Protein AF-A0A7V9C9B8-F1 (afdb_monomer)

Mean predicted aligned error: 13.94 Å

Nearest PDB structures (foldseek):
  5jp7-assembly1_A-2  TM=3.676E-01  e=2.896E+00  Achromobacter xylosoxidans
  5jsl-assembly1_A  TM=4.420E-01  e=5.287E+00  Achromobacter xylosoxidans
  2xle-assembly1_A  TM=3.494E-01  e=2.596E+00  Achromobacter xylosoxidans

Solvent-accessible surface area (backbone atoms only — not comparable to full-atom values): 9326 Å² total; per-residue (Å²): 130,84,76,74,68,48,43,49,40,56,54,40,54,50,52,53,49,55,39,70,77,38,77,85,61,49,72,68,56,51,42,55,50,52,38,64,71,49,61,90,55,65,70,46,61,84,93,49,64,67,45,68,84,63,65,80,50,70,90,57,99,62,69,60,56,16,52,55,34,27,54,50,12,54,76,70,70,33,58,68,39,26,42,49,10,44,51,47,40,47,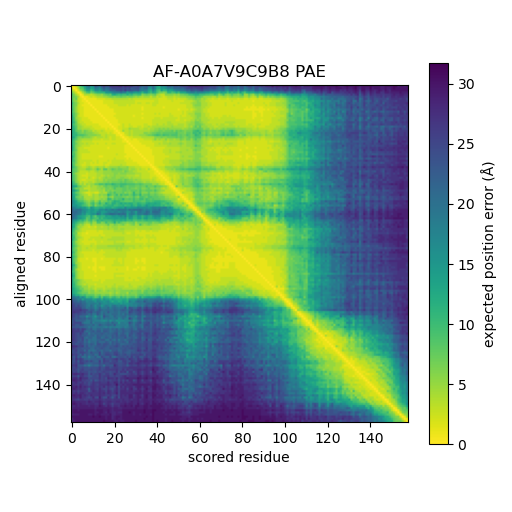50,53,52,56,49,48,43,70,77,50,44,61,95,67,69,71,53,74,87,60,23,79,58,59,78,45,52,67,53,48,52,50,48,47,66,74,68,52,55,68,71,58,52,55,51,51,52,55,49,53,52,53,54,53,51,54,54,54,63,72,67,59,76,89,75,80,93,126

Structure (mmCIF, N/CA/C/O backbone):
data_AF-A0A7V9C9B8-F1
#
_entry.id   AF-A0A7V9C9B8-F1
#
loop_
_atom_site.group_PDB
_atom_site.id
_atom_site.type_symbol
_atom_site.label_atom_id
_atom_site.label_alt_id
_atom_site.label_comp_id
_atom_site.label_asym_id
_atom_site.label_entity_id
_atom_site.label_seq_id
_atom_site.pdbx_PDB_ins_code
_atom_site.Cartn_x
_atom_site.Cartn_y
_atom_site.Cartn_z
_atom_site.occupancy
_atom_site.B_iso_or_equiv
_atom_site.auth_seq_id
_atom_site.auth_comp_id
_atom_site.auth_asym_id
_atom_site.auth_atom_id
_atom_site.pdbx_PDB_model_num
ATOM 1 N N . MET A 1 1 ? -24.609 -10.568 7.437 1.00 37.56 1 MET A N 1
ATOM 2 C CA . MET A 1 1 ? -23.702 -10.925 6.328 1.00 37.56 1 MET A CA 1
ATOM 3 C C . MET A 1 1 ? -22.298 -10.742 6.864 1.00 37.56 1 MET A C 1
ATOM 5 O O . MET A 1 1 ? -22.016 -9.649 7.338 1.00 37.56 1 MET A O 1
ATOM 9 N N . ALA A 1 2 ? -21.492 -11.800 6.954 1.00 43.75 2 ALA A N 1
ATOM 10 C CA . ALA A 1 2 ? -20.112 -11.658 7.410 1.00 43.75 2 ALA A CA 1
ATOM 11 C C . ALA A 1 2 ? -19.376 -10.821 6.357 1.00 43.75 2 ALA A C 1
ATOM 13 O O . ALA A 1 2 ? -19.307 -11.241 5.206 1.00 43.75 2 ALA A O 1
ATOM 14 N N . GLN A 1 3 ? -18.926 -9.615 6.712 1.00 56.91 3 GLN A N 1
ATOM 15 C CA . GLN A 1 3 ? -17.995 -8.879 5.862 1.00 56.91 3 GLN A CA 1
ATOM 16 C C . GLN A 1 3 ? -16.765 -9.765 5.704 1.00 56.91 3 GLN A C 1
ATOM 18 O O . GLN A 1 3 ? -16.118 -10.099 6.699 1.00 56.91 3 GLN A O 1
ATOM 23 N N . GLU A 1 4 ? -16.508 -10.211 4.477 1.00 71.88 4 GLU A N 1
ATOM 24 C CA . GLU A 1 4 ? -15.298 -10.954 4.155 1.00 71.88 4 GLU A CA 1
ATOM 25 C C . GLU A 1 4 ? -14.089 -10.147 4.632 1.00 71.88 4 GLU A C 1
ATOM 27 O O . GLU A 1 4 ? -14.031 -8.923 4.478 1.00 71.88 4 GLU A O 1
ATOM 32 N N . GLN A 1 5 ? -13.158 -10.833 5.289 1.00 80.81 5 GLN A N 1
ATOM 33 C CA . GLN A 1 5 ? -11.944 -10.222 5.804 1.00 80.81 5 GLN A CA 1
ATOM 34 C C . GLN A 1 5 ? -11.099 -9.762 4.616 1.00 80.81 5 GLN A C 1
ATOM 36 O O . GLN A 1 5 ? -10.497 -10.580 3.924 1.00 80.81 5 GLN A O 1
ATOM 41 N N . GLN A 1 6 ? -11.090 -8.456 4.363 1.00 87.62 6 GLN A N 1
ATOM 42 C CA . GLN A 1 6 ? -10.390 -7.904 3.213 1.00 87.62 6 GLN A CA 1
ATOM 43 C C . GLN A 1 6 ? -8.877 -7.954 3.404 1.00 87.62 6 GLN A C 1
ATOM 45 O O . GLN A 1 6 ? -8.367 -7.725 4.505 1.00 87.62 6 GLN A O 1
ATOM 50 N N . SER A 1 7 ? -8.151 -8.246 2.325 1.00 90.50 7 SER A N 1
ATOM 51 C CA . SER A 1 7 ? -6.693 -8.188 2.341 1.00 90.50 7 SER A CA 1
ATOM 52 C C . SER A 1 7 ? -6.190 -6.748 2.226 1.00 90.50 7 SER A C 1
ATOM 54 O O . SER A 1 7 ? -6.907 -5.839 1.807 1.00 90.50 7 SER A O 1
ATOM 56 N N . VAL A 1 8 ? -4.914 -6.544 2.557 1.00 90.12 8 VAL A N 1
ATOM 57 C CA . VAL A 1 8 ? -4.224 -5.258 2.367 1.00 90.12 8 VAL A CA 1
ATOM 58 C C . VAL A 1 8 ? -4.282 -4.817 0.899 1.00 90.12 8 VAL A C 1
ATOM 60 O O . VAL A 1 8 ? -4.560 -3.652 0.622 1.00 90.12 8 VAL A O 1
ATOM 63 N N . ALA A 1 9 ? -4.106 -5.754 -0.039 1.00 90.06 9 ALA A N 1
ATOM 64 C CA . ALA A 1 9 ? -4.204 -5.489 -1.472 1.00 90.06 9 ALA A CA 1
ATOM 65 C C . ALA A 1 9 ? -5.613 -5.042 -1.902 1.00 90.06 9 ALA A C 1
ATOM 67 O O . ALA A 1 9 ? -5.745 -4.140 -2.727 1.00 90.06 9 ALA A O 1
ATOM 68 N N . ASP A 1 10 ? -6.676 -5.616 -1.330 1.00 91.88 10 ASP A N 1
ATOM 69 C CA . ASP A 1 10 ? -8.051 -5.210 -1.661 1.00 91.88 10 ASP A CA 1
ATOM 70 C C . ASP A 1 10 ? -8.333 -3.775 -1.205 1.00 91.88 10 ASP A C 1
ATOM 72 O O . ASP A 1 10 ? -8.876 -2.967 -1.962 1.00 91.88 10 ASP A O 1
ATOM 76 N N . ILE A 1 11 ? -7.881 -3.429 0.003 1.00 92.25 11 ILE A N 1
ATOM 77 C CA . ILE A 1 11 ? -8.013 -2.076 0.556 1.00 92.25 11 ILE A CA 1
ATOM 78 C C . ILE A 1 11 ? -7.197 -1.080 -0.279 1.00 92.25 11 ILE A C 1
ATOM 80 O O . ILE A 1 11 ? -7.664 0.027 -0.551 1.00 92.25 11 ILE A O 1
ATOM 84 N N . PHE A 1 12 ? -6.009 -1.479 -0.739 1.00 92.44 12 PHE A N 1
ATOM 85 C CA . PHE A 1 12 ? -5.184 -0.673 -1.634 1.00 92.44 12 PHE A CA 1
ATOM 86 C C . PHE A 1 12 ? -5.875 -0.403 -2.977 1.00 92.44 12 PHE A C 1
ATOM 88 O O . PHE A 1 12 ? -5.986 0.750 -3.391 1.00 92.44 12 PHE A O 1
ATOM 95 N N . ARG A 1 13 ? -6.421 -1.434 -3.635 1.00 91.94 13 ARG A N 1
ATOM 96 C CA . ARG A 1 13 ? -7.183 -1.271 -4.888 1.00 91.94 13 ARG A CA 1
ATOM 97 C C . ARG A 1 13 ? -8.404 -0.384 -4.698 1.00 91.94 13 ARG A C 1
ATOM 99 O O . ARG A 1 13 ? -8.708 0.434 -5.564 1.00 91.94 13 ARG A O 1
ATOM 106 N N . ARG A 1 14 ? -9.087 -0.509 -3.557 1.00 93.44 14 ARG A N 1
ATOM 107 C CA . ARG A 1 14 ? -10.208 0.363 -3.202 1.00 93.44 14 ARG A CA 1
ATOM 108 C C . ARG A 1 14 ? -9.765 1.819 -3.056 1.00 93.44 14 ARG A C 1
ATOM 110 O O . ARG A 1 14 ? -10.449 2.700 -3.575 1.00 93.44 14 ARG A O 1
ATOM 117 N N . ALA A 1 15 ? -8.636 2.070 -2.395 1.00 92.38 15 ALA A N 1
ATOM 118 C CA . ALA A 1 15 ? -8.059 3.406 -2.263 1.00 92.38 15 ALA A CA 1
ATOM 119 C C . ALA A 1 15 ? -7.674 3.992 -3.632 1.00 92.38 15 ALA A C 1
ATOM 121 O O . ALA A 1 15 ? -8.043 5.125 -3.937 1.00 92.38 15 ALA A O 1
ATOM 122 N N . GLN A 1 16 ? -7.027 3.195 -4.488 1.00 91.50 16 GLN A N 1
ATOM 123 C CA . GLN A 1 16 ? -6.670 3.589 -5.851 1.00 91.50 16 GLN A CA 1
ATOM 124 C C . GLN A 1 16 ? -7.911 3.911 -6.697 1.00 91.50 16 GLN A C 1
ATOM 126 O O . GLN A 1 16 ? -7.936 4.916 -7.403 1.00 91.50 16 GLN A O 1
ATOM 131 N N . ALA A 1 17 ? -8.964 3.092 -6.617 1.00 92.19 17 ALA A N 1
ATOM 132 C CA . ALA A 1 17 ? -10.220 3.345 -7.320 1.00 92.19 17 ALA A CA 1
ATOM 133 C C . ALA A 1 17 ? -10.882 4.649 -6.849 1.00 92.19 17 ALA A C 1
ATOM 135 O O . ALA A 1 17 ? -11.246 5.480 -7.675 1.00 92.19 17 ALA A O 1
ATOM 136 N N . ALA A 1 18 ? -10.963 4.870 -5.533 1.00 91.50 18 ALA A N 1
ATOM 137 C CA . ALA A 1 18 ? -11.543 6.086 -4.964 1.00 91.50 18 ALA A CA 1
ATOM 138 C C . ALA A 1 18 ? -10.788 7.358 -5.391 1.00 91.50 18 ALA A C 1
ATOM 140 O O . ALA A 1 18 ? -11.409 8.385 -5.666 1.00 91.50 18 ALA A O 1
ATOM 141 N N . HIS A 1 19 ? -9.458 7.286 -5.480 1.00 91.44 19 HIS A N 1
ATOM 142 C CA . HIS A 1 19 ? -8.642 8.409 -5.931 1.00 91.44 19 HIS A CA 1
ATOM 143 C C . HIS A 1 19 ? -8.751 8.639 -7.447 1.00 91.44 19 HIS A C 1
ATOM 145 O O . HIS A 1 19 ? -8.849 9.777 -7.894 1.00 91.44 19 HIS A O 1
ATOM 151 N N . ARG A 1 20 ? -8.855 7.572 -8.253 1.00 87.75 20 ARG A N 1
ATOM 152 C CA . ARG A 1 20 ? -9.135 7.678 -9.698 1.00 87.75 20 ARG A CA 1
ATOM 153 C C . ARG A 1 20 ? -10.505 8.285 -9.997 1.00 87.75 20 ARG A C 1
ATOM 155 O O . ARG A 1 20 ? -10.633 9.040 -10.957 1.00 87.75 20 ARG A O 1
ATOM 162 N N . GLU A 1 21 ? -11.516 7.960 -9.195 1.00 90.62 21 GLU A N 1
ATOM 163 C CA . GLU A 1 21 ? -12.859 8.543 -9.301 1.00 90.62 21 GLU A CA 1
ATOM 164 C C . GLU A 1 21 ? -12.854 10.042 -8.977 1.00 90.62 21 GLU A C 1
ATOM 166 O O . GLU A 1 21 ? -13.590 10.805 -9.600 1.00 90.62 21 GLU A O 1
ATOM 171 N N . ASN A 1 22 ? -12.003 10.476 -8.039 1.00 90.75 22 ASN A N 1
ATOM 172 C CA . ASN A 1 22 ? -11.886 11.873 -7.623 1.00 90.75 22 ASN A CA 1
ATOM 173 C C . ASN A 1 22 ? -10.415 12.328 -7.530 1.00 90.75 22 ASN A C 1
ATOM 175 O O . ASN A 1 22 ? -9.912 12.515 -6.421 1.00 90.75 22 ASN A O 1
ATOM 179 N N . PRO A 1 23 ? -9.735 12.609 -8.658 1.00 86.44 23 PRO A N 1
ATOM 180 C CA . PRO A 1 23 ? -8.297 12.924 -8.659 1.00 86.44 23 PRO A CA 1
ATOM 181 C C . PRO A 1 23 ? -7.908 14.230 -7.947 1.00 86.44 23 PRO A C 1
ATOM 183 O O . PRO A 1 23 ? -6.732 14.500 -7.742 1.00 86.44 23 PRO A O 1
ATOM 186 N N . GLN A 1 24 ? -8.886 15.082 -7.623 1.00 87.69 24 GLN A N 1
ATOM 187 C CA . GLN A 1 24 ? -8.687 16.333 -6.876 1.00 87.69 24 GLN A CA 1
ATOM 188 C C . GLN A 1 24 ? -8.830 16.141 -5.356 1.00 87.69 24 GLN A C 1
ATOM 190 O O . GLN A 1 24 ? -8.653 17.089 -4.591 1.00 87.69 24 GLN A O 1
ATOM 195 N N . MET A 1 25 ? -9.210 14.941 -4.906 1.00 90.88 25 MET A N 1
ATOM 196 C CA . MET A 1 25 ? -9.365 14.629 -3.490 1.00 90.88 25 MET A CA 1
ATOM 197 C C . MET A 1 25 ? -7.996 14.608 -2.812 1.00 90.88 25 MET A C 1
ATOM 199 O O . MET A 1 25 ? -7.069 13.962 -3.287 1.00 90.88 25 MET A O 1
ATOM 203 N N . SER A 1 26 ? -7.864 15.278 -1.667 1.00 92.75 26 SER A N 1
ATOM 204 C CA . SER A 1 26 ? -6.619 15.200 -0.906 1.00 92.75 26 SER A CA 1
ATOM 205 C C . SER A 1 26 ? -6.454 13.813 -0.271 1.00 92.75 26 SER A C 1
ATOM 207 O O . SER A 1 26 ? -7.427 13.208 0.186 1.00 92.75 26 SER A O 1
ATOM 209 N N . TYR A 1 27 ? -5.216 13.331 -0.130 1.00 91.31 27 TYR A N 1
ATOM 210 C CA . TYR A 1 27 ? -4.929 12.078 0.585 1.00 91.31 27 TYR A CA 1
ATOM 211 C C . TYR A 1 27 ? -5.458 12.070 2.028 1.00 91.31 27 TYR A C 1
ATOM 213 O O . TYR A 1 27 ? -5.830 11.026 2.566 1.00 91.31 27 TYR A O 1
ATOM 221 N N . LYS A 1 28 ? -5.547 13.247 2.660 1.00 92.38 28 LYS A N 1
ATOM 222 C CA . LYS A 1 28 ? -6.134 13.409 3.994 1.00 92.38 28 LYS A CA 1
ATOM 223 C C . LYS A 1 28 ? -7.637 13.110 3.993 1.00 92.38 28 LYS A C 1
ATOM 225 O O . LYS A 1 28 ? -8.121 12.446 4.912 1.00 92.38 28 LYS A O 1
ATOM 230 N N . ASP A 1 29 ? -8.356 13.576 2.977 1.00 93.25 29 ASP A N 1
ATOM 231 C CA . ASP A 1 29 ? -9.794 13.333 2.833 1.00 93.25 29 ASP A CA 1
ATOM 232 C C . ASP A 1 29 ? -10.068 11.881 2.428 1.00 93.25 29 ASP A C 1
ATOM 234 O O . ASP A 1 29 ? -10.946 11.240 3.010 1.00 93.25 29 ASP A O 1
ATOM 238 N N . LEU A 1 30 ? -9.238 11.325 1.537 1.00 93.56 30 LEU A N 1
ATOM 239 C CA . LEU A 1 30 ? -9.265 9.909 1.170 1.00 93.56 30 LEU A CA 1
ATOM 240 C C . LEU A 1 30 ? -9.077 9.012 2.402 1.00 93.56 30 LEU A C 1
ATOM 242 O O . LEU A 1 30 ? -9.859 8.089 2.634 1.00 93.56 30 LEU A O 1
ATOM 246 N N . LYS A 1 31 ? -8.094 9.326 3.255 1.00 94.12 31 LYS A N 1
ATOM 247 C CA . LYS A 1 31 ? -7.887 8.634 4.534 1.00 94.12 31 LYS A CA 1
ATOM 248 C C . LYS A 1 31 ? -9.137 8.700 5.410 1.00 94.12 31 LYS A C 1
ATOM 250 O O . LYS A 1 31 ? -9.560 7.681 5.951 1.00 94.12 31 LYS A O 1
ATOM 255 N N . ALA A 1 32 ? -9.734 9.882 5.567 1.00 94.31 32 ALA A N 1
ATOM 256 C CA . ALA A 1 32 ? -10.924 10.054 6.398 1.00 94.31 32 ALA A CA 1
ATOM 257 C C . ALA A 1 32 ? -12.123 9.245 5.873 1.00 94.31 32 ALA A C 1
ATOM 259 O O . ALA A 1 32 ? -12.870 8.673 6.672 1.00 94.31 32 ALA A O 1
ATOM 260 N N . GLN A 1 33 ? -12.290 9.168 4.552 1.00 94.19 33 GLN A N 1
ATOM 261 C CA . GLN A 1 33 ? -13.305 8.340 3.906 1.00 94.19 33 GLN A CA 1
ATOM 262 C C . GLN A 1 33 ? -13.066 6.849 4.171 1.00 94.19 33 GLN A C 1
ATOM 264 O O . GLN A 1 33 ? -13.960 6.172 4.679 1.00 94.19 33 GLN A O 1
ATOM 269 N N . LEU A 1 34 ? -11.858 6.350 3.899 1.00 93.00 34 LEU A N 1
ATOM 270 C CA . LEU A 1 34 ? -11.514 4.936 4.070 1.00 93.00 34 LEU A CA 1
ATOM 271 C C . LEU A 1 34 ? -11.616 4.492 5.534 1.00 93.00 34 LEU A C 1
ATOM 273 O O . LEU A 1 34 ? -12.159 3.429 5.820 1.00 93.00 34 LEU A O 1
ATOM 277 N N . VAL A 1 35 ? -11.180 5.321 6.490 1.00 93.94 35 VAL A N 1
ATOM 278 C CA . VAL A 1 35 ? -11.349 5.012 7.919 1.00 93.94 35 VAL A CA 1
ATOM 279 C C . VAL A 1 35 ? -12.825 4.836 8.266 1.00 93.94 35 VAL A C 1
ATOM 281 O O . VAL A 1 35 ? -13.154 3.928 9.018 1.00 93.94 35 VAL A O 1
ATOM 284 N N . ARG A 1 36 ? -13.730 5.663 7.727 1.00 93.69 36 ARG A N 1
ATOM 285 C CA . ARG A 1 36 ? -15.177 5.511 7.966 1.00 93.69 36 ARG A CA 1
ATOM 286 C C . ARG A 1 36 ? -15.740 4.244 7.323 1.00 93.69 36 ARG A C 1
ATOM 288 O O . ARG A 1 36 ? -16.596 3.617 7.933 1.00 93.69 36 ARG A O 1
ATOM 295 N N . GLU A 1 37 ? -15.257 3.885 6.136 1.00 92.19 37 GLU A N 1
ATOM 296 C CA . GLU A 1 37 ? -15.684 2.702 5.377 1.00 92.19 37 GLU A CA 1
ATOM 297 C C . GLU A 1 37 ? -15.311 1.392 6.090 1.00 92.19 37 GLU A C 1
ATOM 299 O O . GLU A 1 37 ? -16.140 0.493 6.210 1.00 92.19 37 GLU A O 1
ATOM 304 N N . TYR A 1 38 ? -14.091 1.313 6.629 1.00 90.88 38 TYR A N 1
ATOM 305 C CA . TYR A 1 38 ? -13.563 0.100 7.266 1.00 90.88 38 TYR A CA 1
ATOM 306 C C . TYR A 1 38 ? -13.754 0.041 8.781 1.00 90.88 38 TYR A C 1
ATOM 308 O O . TYR A 1 38 ? -13.507 -0.994 9.405 1.00 90.88 38 TYR A O 1
ATOM 316 N N . LYS A 1 39 ? -14.219 1.123 9.413 1.00 87.25 39 LYS A N 1
ATOM 317 C CA . LYS A 1 39 ? -14.456 1.139 10.858 1.00 87.25 39 LYS A CA 1
ATOM 318 C C . LYS A 1 39 ? -15.487 0.077 11.245 1.00 87.25 39 LYS A C 1
ATOM 320 O O . LYS A 1 39 ? -16.651 0.156 10.872 1.00 87.25 39 LYS A O 1
ATOM 325 N N . GLY A 1 40 ? -15.059 -0.878 12.067 1.00 83.69 40 GLY A N 1
ATOM 326 C CA . GLY A 1 40 ? -15.898 -1.985 12.535 1.00 83.69 40 GLY A CA 1
ATOM 327 C C . GLY A 1 40 ? -15.827 -3.242 11.665 1.00 83.69 40 GLY A C 1
ATOM 328 O O . GLY A 1 40 ? -16.372 -4.267 12.067 1.00 83.69 40 GLY A O 1
ATOM 329 N N . ALA A 1 41 ? -15.118 -3.197 10.533 1.00 88.12 41 ALA A N 1
ATOM 330 C CA . ALA A 1 41 ? -14.791 -4.380 9.749 1.00 88.12 41 ALA A CA 1
ATOM 33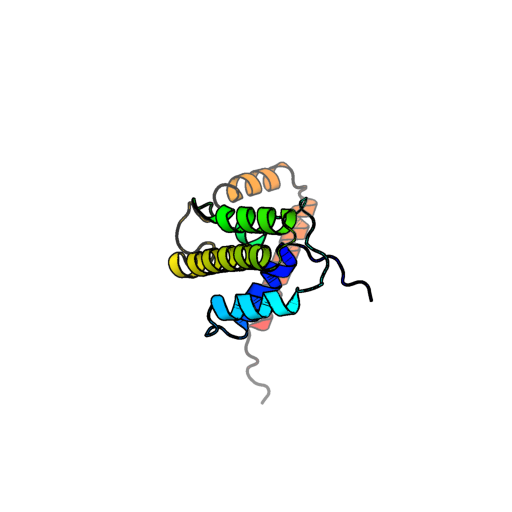1 C C . ALA A 1 41 ? -13.668 -5.197 10.425 1.00 88.12 41 ALA A C 1
ATOM 333 O O . ALA A 1 41 ? -12.840 -4.630 11.158 1.00 88.12 41 ALA A O 1
ATOM 334 N N . PRO A 1 42 ? -13.610 -6.522 10.188 1.00 89.88 42 PRO A N 1
ATOM 335 C CA . PRO A 1 42 ? -12.482 -7.341 10.617 1.00 89.88 42 PRO A CA 1
ATOM 336 C C . PRO A 1 42 ? -11.182 -6.859 9.958 1.00 89.88 42 PRO A C 1
ATOM 338 O O . PRO A 1 42 ? -11.148 -6.598 8.758 1.00 89.88 42 PRO A O 1
ATOM 341 N N . LEU A 1 43 ? -10.115 -6.744 10.753 1.00 89.31 43 LEU A N 1
ATOM 342 C CA . LEU A 1 43 ? -8.798 -6.315 10.273 1.00 89.31 43 LEU A CA 1
ATOM 343 C C . LEU A 1 43 ? -8.202 -7.319 9.280 1.00 89.31 43 LEU A C 1
ATOM 345 O O . LEU A 1 43 ? -8.468 -8.515 9.414 1.00 89.31 43 LEU A O 1
ATOM 349 N N . PRO A 1 44 ? -7.342 -6.870 8.351 1.00 88.69 44 PRO A N 1
ATOM 350 C CA . PRO A 1 44 ? -6.642 -7.761 7.439 1.00 88.69 44 PRO A CA 1
ATOM 351 C C . PRO A 1 44 ? -5.758 -8.768 8.189 1.00 88.69 44 PRO A C 1
ATOM 353 O O . PRO A 1 44 ? -5.234 -8.462 9.266 1.00 88.69 44 PRO A O 1
ATOM 356 N N . PRO A 1 45 ? -5.541 -9.966 7.626 1.00 87.12 45 PRO A N 1
ATOM 357 C CA . PRO A 1 45 ? -4.605 -10.924 8.189 1.00 87.12 45 PRO A CA 1
ATOM 358 C C . PRO A 1 45 ? -3.147 -10.476 8.000 1.00 87.12 45 PRO A C 1
ATOM 360 O O . PRO A 1 45 ? -2.756 -9.999 6.939 1.00 87.12 45 PRO A O 1
ATOM 363 N N . VAL A 1 46 ? -2.303 -10.724 9.007 1.00 87.00 46 VAL A N 1
ATOM 364 C CA . VAL A 1 46 ? -0.870 -10.362 8.974 1.00 87.00 46 VAL A CA 1
ATOM 365 C C . VAL A 1 46 ? -0.024 -11.207 8.015 1.00 87.00 46 VAL A C 1
ATOM 367 O O . VAL A 1 46 ? 1.077 -10.802 7.666 1.00 87.00 46 VAL A O 1
ATOM 370 N N . TYR A 1 47 ? -0.504 -12.381 7.590 1.00 80.88 47 TYR A N 1
ATOM 371 C CA . TYR A 1 47 ? 0.263 -13.284 6.723 1.00 80.88 47 TYR A CA 1
ATOM 372 C C . TYR A 1 47 ? 0.294 -12.842 5.251 1.00 80.88 47 TYR A C 1
ATOM 374 O O . TYR A 1 47 ? 1.011 -13.450 4.460 1.00 80.88 47 TYR A O 1
ATOM 382 N N . ASN A 1 48 ? -0.479 -11.818 4.866 1.00 81.12 48 ASN A N 1
ATOM 383 C 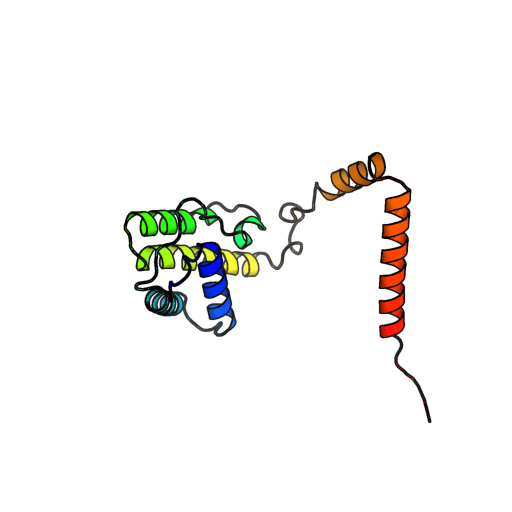CA . ASN A 1 48 ? -0.526 -11.318 3.494 1.00 81.12 48 ASN A CA 1
ATOM 384 C C . ASN A 1 48 ? -0.630 -9.785 3.453 1.00 81.12 48 ASN A C 1
ATOM 386 O O . ASN A 1 48 ? -1.712 -9.222 3.276 1.00 81.12 48 ASN A O 1
ATOM 390 N N . LEU A 1 49 ? 0.513 -9.122 3.643 1.00 84.19 49 LEU A N 1
ATOM 391 C CA . LEU A 1 49 ? 0.639 -7.661 3.566 1.00 84.19 49 LEU A CA 1
ATOM 392 C C . LEU A 1 49 ? 1.082 -7.165 2.186 1.00 84.19 49 LEU A C 1
ATOM 394 O O . LEU A 1 49 ? 1.121 -5.961 1.965 1.00 84.19 49 LEU A O 1
ATOM 398 N N . ALA A 1 50 ? 1.460 -8.071 1.283 1.00 79.06 50 ALA A N 1
ATOM 399 C CA . ALA A 1 50 ? 2.006 -7.696 -0.010 1.00 79.06 50 ALA A CA 1
ATOM 400 C C . ALA A 1 50 ? 0.971 -6.924 -0.841 1.00 79.06 50 ALA A C 1
ATOM 402 O O . ALA A 1 50 ? -0.199 -7.307 -0.908 1.00 79.06 50 ALA A O 1
ATOM 403 N N . ILE A 1 51 ? 1.430 -5.859 -1.497 1.00 82.06 51 ILE A N 1
ATOM 404 C CA . ILE A 1 51 ? 0.668 -5.096 -2.484 1.00 82.06 51 ILE A CA 1
ATOM 405 C C . ILE A 1 51 ? 1.305 -5.409 -3.844 1.00 82.06 51 ILE A C 1
ATOM 407 O O . ILE A 1 51 ? 2.361 -4.853 -4.154 1.00 82.06 51 ILE A O 1
ATOM 411 N N . PRO A 1 52 ? 0.727 -6.331 -4.642 1.00 76.31 52 PRO A N 1
ATOM 412 C CA . PRO A 1 52 ? 1.298 -6.736 -5.930 1.00 76.31 52 PRO A CA 1
ATOM 413 C C . PRO A 1 52 ? 1.585 -5.560 -6.870 1.00 76.31 52 PRO A C 1
ATOM 415 O O . PRO A 1 52 ? 2.542 -5.583 -7.636 1.00 76.31 52 PRO A O 1
ATOM 418 N N . GLU A 1 53 ? 0.774 -4.509 -6.782 1.00 75.69 53 GLU A N 1
ATOM 419 C CA . GLU A 1 53 ? 0.894 -3.289 -7.573 1.00 75.69 53 GLU A CA 1
ATOM 420 C C . GLU A 1 53 ? 2.176 -2.494 -7.256 1.00 75.69 53 GLU A C 1
ATOM 422 O O . GLU A 1 53 ? 2.685 -1.789 -8.127 1.00 75.69 53 GLU A O 1
ATOM 427 N N . GLN A 1 54 ? 2.724 -2.632 -6.043 1.00 72.56 54 GLN A N 1
ATOM 428 C CA . GLN A 1 54 ? 4.037 -2.088 -5.681 1.00 72.56 54 GLN A CA 1
ATOM 429 C C . GLN A 1 54 ? 5.173 -3.028 -6.101 1.00 72.56 54 GLN A C 1
ATOM 431 O O . GLN A 1 54 ? 6.243 -2.562 -6.480 1.00 72.56 54 GLN A O 1
ATOM 436 N N . ASP A 1 55 ? 4.946 -4.345 -6.080 1.00 68.25 55 ASP A N 1
ATOM 437 C CA . ASP A 1 55 ? 5.968 -5.322 -6.471 1.00 68.25 55 ASP A CA 1
ATOM 438 C C . ASP A 1 55 ? 6.310 -5.237 -7.963 1.00 68.25 55 ASP A C 1
ATOM 440 O O . ASP A 1 55 ? 7.441 -5.501 -8.334 1.00 68.25 55 ASP A O 1
ATOM 444 N N . ALA A 1 56 ? 5.399 -4.800 -8.837 1.00 63.91 56 ALA A N 1
ATOM 445 C CA . ALA A 1 56 ? 5.678 -4.657 -10.273 1.00 63.91 56 ALA A CA 1
ATOM 446 C C . ALA A 1 56 ? 6.781 -3.633 -10.614 1.00 63.91 56 ALA A C 1
ATOM 448 O O . ALA A 1 56 ? 7.239 -3.573 -11.749 1.00 63.91 56 ALA A O 1
ATOM 449 N N . ARG A 1 57 ? 7.227 -2.824 -9.655 1.00 67.12 57 ARG A N 1
ATOM 450 C CA . ARG A 1 57 ? 8.038 -1.641 -9.931 1.00 67.12 57 ARG A CA 1
ATOM 451 C C . ARG A 1 57 ? 9.411 -1.737 -9.243 1.00 67.12 57 ARG A C 1
ATOM 453 O O . ARG A 1 57 ? 9.667 -2.652 -8.452 1.00 67.12 57 ARG A O 1
ATOM 460 N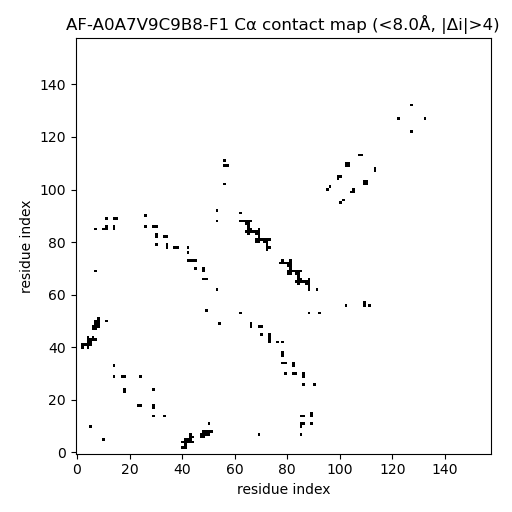 N . ALA A 1 58 ? 10.351 -0.864 -9.607 1.00 63.22 58 ALA A N 1
ATOM 461 C CA . ALA A 1 58 ? 11.718 -0.966 -9.092 1.00 63.22 58 ALA A CA 1
ATOM 462 C C . ALA A 1 58 ? 11.806 -0.531 -7.619 1.00 63.22 58 ALA A C 1
ATOM 464 O O . ALA A 1 58 ? 11.240 0.497 -7.267 1.00 63.22 58 ALA A O 1
ATOM 465 N N . PRO A 1 59 ? 12.533 -1.265 -6.763 1.00 58.28 59 PRO A N 1
ATOM 466 C CA . PRO A 1 59 ? 12.630 -0.926 -5.350 1.00 58.28 59 PRO A CA 1
ATOM 467 C C . PRO A 1 59 ? 13.344 0.421 -5.144 1.00 58.28 59 PRO A C 1
ATOM 469 O O . PRO A 1 59 ? 14.539 0.538 -5.409 1.00 58.28 59 PRO A O 1
ATOM 472 N N . GLU A 1 60 ? 12.617 1.412 -4.629 1.00 61.94 60 GLU A N 1
ATOM 473 C CA . GLU A 1 60 ? 13.175 2.629 -4.022 1.00 61.94 60 GLU A CA 1
ATOM 474 C C . GLU A 1 60 ? 13.154 2.497 -2.484 1.00 61.94 60 GLU A C 1
ATOM 476 O O . GLU A 1 60 ? 12.355 1.729 -1.937 1.00 61.94 60 GLU A O 1
ATOM 481 N N . GLU A 1 61 ? 14.040 3.216 -1.777 1.00 55.44 61 GLU A N 1
ATOM 482 C CA . GLU A 1 61 ? 14.300 3.040 -0.329 1.00 55.44 61 GLU A CA 1
ATOM 483 C C . GLU A 1 61 ? 13.039 3.114 0.560 1.00 55.44 61 GLU A C 1
ATOM 485 O O . GLU A 1 61 ? 12.991 2.461 1.603 1.00 55.44 61 GLU A O 1
ATOM 490 N N . ASP A 1 62 ? 11.980 3.807 0.128 1.00 67.19 62 ASP A N 1
ATOM 491 C CA . ASP A 1 62 ? 10.830 4.120 0.984 1.00 67.19 62 ASP A CA 1
ATOM 492 C C . ASP A 1 62 ? 9.577 3.253 0.778 1.00 67.19 62 ASP A C 1
ATOM 494 O O . ASP A 1 62 ? 8.610 3.378 1.534 1.00 67.19 62 ASP A O 1
ATOM 498 N N . TRP A 1 63 ? 9.544 2.331 -0.185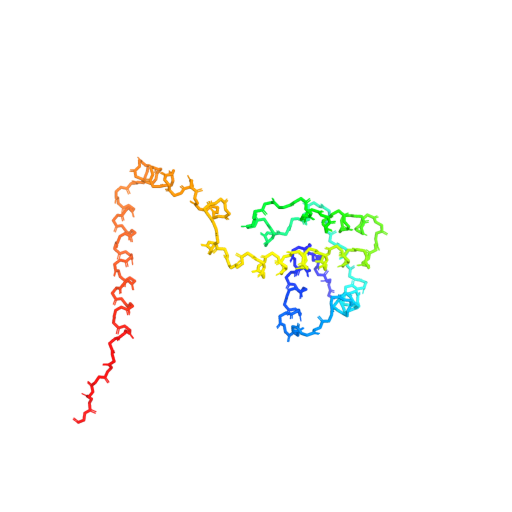 1.00 68.88 63 TRP A N 1
ATOM 499 C CA . TRP A 1 63 ? 8.284 1.660 -0.562 1.00 68.88 63 TRP A CA 1
ATOM 500 C C . TRP A 1 63 ? 7.711 0.698 0.482 1.00 68.88 63 TRP A C 1
ATOM 502 O O . TRP A 1 63 ? 6.518 0.392 0.481 1.00 68.88 63 TRP A O 1
ATOM 512 N N . SER A 1 64 ? 8.547 0.239 1.414 1.00 69.06 64 SER A N 1
ATOM 513 C CA . SER A 1 64 ? 8.124 -0.610 2.535 1.00 69.06 64 SER A CA 1
ATOM 514 C C . SER A 1 64 ? 7.604 0.183 3.744 1.00 69.06 64 SER A C 1
ATOM 516 O O . SER A 1 64 ? 7.065 -0.408 4.691 1.00 69.06 64 SER A O 1
ATOM 518 N N . ALA A 1 65 ? 7.716 1.519 3.725 1.00 78.56 65 ALA A N 1
ATOM 519 C CA . ALA A 1 65 ? 7.299 2.373 4.835 1.00 78.56 65 ALA A CA 1
ATOM 520 C C . ALA A 1 65 ? 5.792 2.245 5.112 1.00 78.56 65 ALA A C 1
ATOM 522 O O . ALA A 1 65 ? 5.383 2.111 6.269 1.00 78.56 65 ALA A O 1
ATOM 523 N N . GLY A 1 66 ? 4.968 2.186 4.057 1.00 84.25 66 GLY A N 1
ATOM 524 C CA . GLY A 1 66 ? 3.525 1.961 4.172 1.00 84.25 66 GLY A CA 1
ATOM 525 C C . GLY A 1 66 ? 3.184 0.615 4.818 1.00 84.25 66 GLY A C 1
ATOM 526 O O . GLY A 1 66 ? 2.375 0.559 5.745 1.00 84.25 66 GLY A O 1
ATOM 527 N N . LEU A 1 67 ? 3.869 -0.462 4.420 1.00 86.31 67 LEU A N 1
ATOM 528 C CA . LEU A 1 67 ? 3.638 -1.817 4.943 1.00 86.31 67 LEU A CA 1
ATOM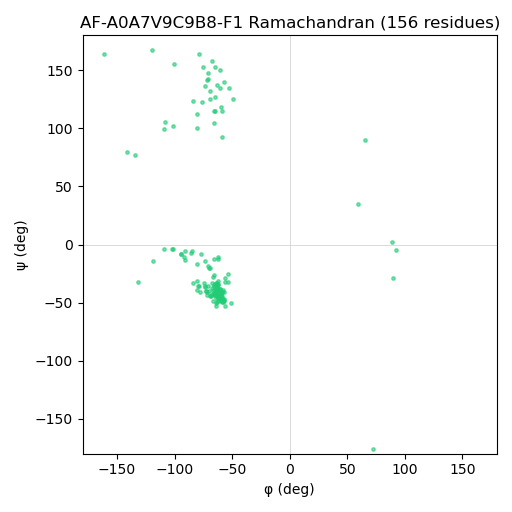 529 C C . LEU A 1 67 ? 3.944 -1.936 6.439 1.00 86.31 67 LEU A C 1
ATOM 531 O O . LEU A 1 67 ? 3.223 -2.612 7.174 1.00 86.31 67 LEU A O 1
ATOM 535 N N . SER A 1 68 ? 4.980 -1.239 6.902 1.00 87.94 68 SER A N 1
ATOM 536 C CA . SER A 1 68 ? 5.351 -1.199 8.320 1.00 87.94 68 SER A CA 1
ATOM 537 C C . SER A 1 68 ? 4.250 -0.561 9.174 1.00 87.94 68 SER A C 1
ATOM 539 O O . SER A 1 68 ? 3.944 -1.043 10.267 1.00 87.94 68 SER A O 1
ATOM 541 N N . LEU A 1 69 ? 3.605 0.491 8.657 1.00 91.12 69 LEU A N 1
ATOM 542 C CA . LEU A 1 69 ? 2.458 1.132 9.304 1.00 91.12 69 LEU A CA 1
ATOM 543 C C . LEU A 1 69 ? 1.219 0.234 9.275 1.00 91.12 69 LEU A C 1
ATOM 545 O O . LEU A 1 69 ? 0.533 0.123 10.287 1.00 91.12 69 LEU A O 1
ATOM 549 N N . VAL A 1 70 ? 0.968 -0.463 8.162 1.00 91.75 70 VAL A N 1
ATOM 550 C CA . VAL A 1 70 ? -0.127 -1.441 8.070 1.00 91.75 70 VAL A CA 1
ATOM 551 C C . VAL A 1 70 ? 0.037 -2.543 9.117 1.00 91.75 70 VAL A C 1
ATOM 553 O O . VAL A 1 70 ? -0.901 -2.820 9.864 1.00 91.75 70 VAL A O 1
ATOM 556 N N . LEU A 1 71 ? 1.227 -3.143 9.221 1.00 92.44 71 LEU A N 1
ATOM 557 C CA . LEU A 1 71 ? 1.505 -4.184 10.212 1.00 92.44 71 LEU A CA 1
ATOM 558 C C . LEU A 1 71 ? 1.283 -3.672 11.640 1.00 92.44 71 LEU A C 1
ATOM 560 O O . LEU A 1 71 ? 0.611 -4.339 12.431 1.00 92.44 71 LEU A O 1
ATOM 564 N N . ARG A 1 72 ? 1.813 -2.483 11.957 1.00 92.62 72 ARG A N 1
ATOM 565 C CA . ARG A 1 72 ? 1.651 -1.850 13.272 1.00 92.62 72 ARG A CA 1
ATOM 566 C C . ARG A 1 72 ? 0.173 -1.626 13.602 1.00 92.62 72 ARG A C 1
ATOM 568 O O . ARG A 1 72 ? -0.276 -2.041 14.669 1.00 92.62 72 ARG A O 1
ATOM 575 N N . GLY A 1 73 ? -0.595 -1.099 12.650 1.00 92.12 73 GLY A N 1
ATOM 576 C CA . GLY A 1 73 ? -2.028 -0.863 12.810 1.00 92.12 73 GLY A CA 1
ATOM 577 C C . GLY A 1 73 ? -2.820 -2.153 13.024 1.00 92.12 73 GLY A C 1
ATOM 578 O O . GLY A 1 73 ? -3.679 -2.206 13.904 1.00 92.12 73 GLY A O 1
ATOM 579 N N . ILE A 1 74 ? -2.499 -3.233 12.302 1.00 92.50 74 ILE A N 1
ATOM 580 C CA . ILE A 1 74 ? -3.139 -4.542 12.515 1.00 92.50 74 ILE A CA 1
ATOM 581 C C . ILE A 1 74 ? -2.839 -5.065 13.927 1.00 92.50 74 ILE A C 1
ATOM 583 O O . ILE A 1 74 ? -3.752 -5.508 14.627 1.00 92.50 74 ILE A O 1
ATOM 587 N N . GLN A 1 75 ? -1.582 -4.982 14.373 1.00 92.38 75 GLN A N 1
ATOM 588 C CA . GLN A 1 75 ? -1.167 -5.429 15.708 1.00 92.38 75 GLN A CA 1
ATOM 589 C C . GLN A 1 75 ? -1.840 -4.626 16.832 1.00 92.38 75 GLN A C 1
ATOM 591 O O . GLN A 1 75 ? -2.241 -5.202 17.845 1.00 92.38 75 GLN A O 1
ATOM 596 N N . GLN A 1 76 ? -2.003 -3.315 16.644 1.00 94.44 76 GLN A N 1
ATOM 597 C CA . GLN A 1 76 ? -2.641 -2.411 17.609 1.00 94.44 76 GLN A CA 1
ATOM 598 C C . GLN A 1 76 ? -4.169 -2.367 17.498 1.00 94.44 76 GLN A C 1
ATOM 600 O O . GLN A 1 76 ? -4.838 -1.765 18.335 1.00 94.44 76 GLN A O 1
ATOM 605 N N . LYS A 1 77 ? -4.730 -3.040 16.491 1.00 92.12 77 LYS A N 1
ATOM 606 C CA . LYS A 1 77 ? -6.148 -2.994 16.131 1.00 92.12 77 LYS A CA 1
ATOM 607 C C . LYS A 1 77 ? -6.650 -1.588 15.785 1.00 92.12 77 LYS A C 1
ATOM 609 O O . LYS A 1 77 ? -7.804 -1.255 16.059 1.00 92.12 77 LYS A O 1
ATOM 614 N N . ASP A 1 78 ? -5.794 -0.785 15.161 1.00 93.69 78 ASP A N 1
ATOM 615 C CA . ASP A 1 78 ? -6.092 0.584 14.757 1.00 93.69 78 ASP A CA 1
ATOM 616 C C . ASP A 1 78 ? -6.242 0.713 13.235 1.00 93.69 78 ASP A C 1
ATOM 618 O O . ASP A 1 78 ? -5.273 0.744 12.473 1.00 93.69 78 ASP A O 1
ATOM 622 N N . TRP A 1 79 ? -7.491 0.859 12.791 1.00 93.69 79 TRP A N 1
ATOM 623 C CA . TRP A 1 79 ? -7.816 1.137 11.394 1.00 93.69 79 TRP A CA 1
ATOM 624 C C . TRP A 1 79 ? -7.249 2.471 10.900 1.00 93.69 79 TRP A C 1
ATOM 626 O O . TRP A 1 79 ? -6.909 2.576 9.724 1.00 93.69 79 TRP A O 1
ATOM 636 N N . ALA A 1 80 ? -7.122 3.491 11.753 1.00 94.31 80 ALA A N 1
ATOM 637 C CA . ALA A 1 80 ? -6.570 4.777 11.333 1.00 94.31 80 ALA A CA 1
ATOM 638 C C . ALA A 1 80 ? -5.111 4.643 10.889 1.00 94.31 80 ALA A C 1
ATOM 640 O O . ALA A 1 80 ? -4.689 5.312 9.943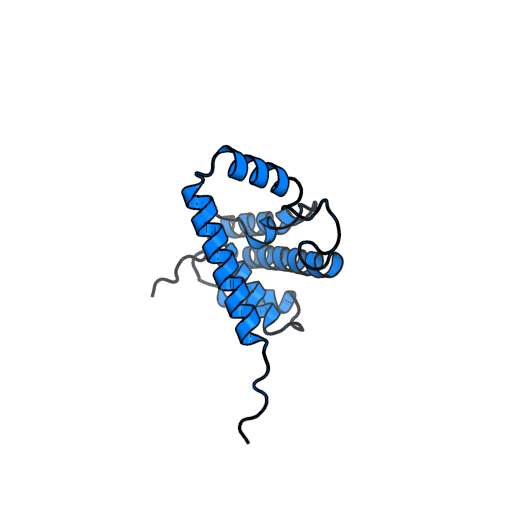 1.00 94.31 80 ALA A O 1
ATOM 641 N N . GLU A 1 81 ? -4.369 3.757 11.545 1.00 94.12 81 GLU A N 1
ATOM 642 C CA . GLU A 1 81 ? -2.984 3.440 11.240 1.00 94.12 81 GLU A CA 1
ATOM 643 C C . GLU A 1 81 ? -2.842 2.508 10.033 1.00 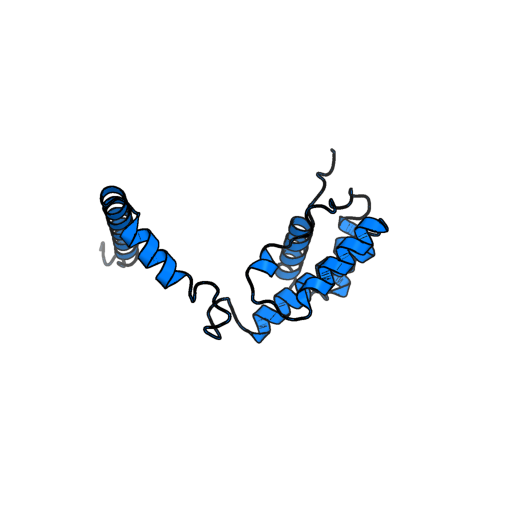94.12 81 GLU A C 1
ATOM 645 O O . GLU A 1 81 ? -2.021 2.781 9.155 1.00 94.12 81 GLU A O 1
ATOM 650 N N . VAL A 1 82 ? -3.707 1.492 9.917 1.00 93.56 82 VAL A N 1
ATOM 651 C CA . VAL A 1 82 ? -3.778 0.639 8.717 1.00 93.56 82 VAL A CA 1
ATOM 652 C C . VAL A 1 82 ? -4.018 1.483 7.467 1.00 93.56 82 VAL A C 1
ATOM 654 O O . VAL A 1 82 ? -3.242 1.419 6.516 1.00 93.56 82 VAL A O 1
ATOM 657 N N . ILE A 1 83 ? -5.050 2.329 7.480 1.00 95.06 83 ILE A N 1
ATOM 658 C CA . ILE A 1 83 ? -5.367 3.193 6.340 1.00 95.06 83 ILE A CA 1
ATOM 659 C C . ILE A 1 83 ? -4.254 4.214 6.091 1.00 95.06 83 ILE A C 1
ATOM 661 O O . ILE A 1 83 ? -3.979 4.537 4.940 1.00 95.06 83 ILE A O 1
ATOM 665 N N . ASN A 1 84 ? -3.574 4.700 7.133 1.00 94.62 84 ASN A N 1
ATOM 666 C CA . ASN A 1 84 ? -2.423 5.580 6.943 1.00 94.62 84 ASN A CA 1
ATOM 667 C C . ASN A 1 84 ? -1.309 4.906 6.133 1.00 94.62 84 ASN A C 1
ATOM 669 O O . ASN A 1 84 ? -0.757 5.530 5.235 1.00 94.62 84 ASN A O 1
ATOM 673 N N . GLY A 1 85 ? -1.008 3.640 6.435 1.00 92.19 85 GLY A N 1
ATOM 674 C CA . GLY A 1 85 ? -0.040 2.859 5.671 1.00 92.19 85 GLY A CA 1
ATOM 675 C C . GLY A 1 85 ? -0.472 2.635 4.221 1.00 92.19 85 GLY A C 1
ATOM 676 O O . GLY A 1 85 ? 0.332 2.835 3.318 1.00 92.19 85 GLY A O 1
ATOM 677 N N . ILE A 1 86 ? -1.751 2.317 3.989 1.00 93.00 86 ILE A N 1
ATOM 678 C CA . ILE A 1 86 ? -2.310 2.157 2.634 1.00 93.00 86 ILE A CA 1
ATOM 679 C C . ILE A 1 86 ? -2.198 3.447 1.815 1.00 93.00 86 ILE A C 1
ATOM 681 O O . ILE A 1 86 ? -1.781 3.408 0.660 1.00 93.00 86 ILE A O 1
ATOM 685 N N . VAL A 1 87 ? -2.577 4.586 2.397 1.00 93.38 87 VAL A N 1
ATOM 686 C CA . VAL A 1 87 ? -2.541 5.884 1.708 1.00 93.38 87 VAL A CA 1
ATOM 687 C C . VAL A 1 87 ? -1.103 6.300 1.409 1.00 93.38 87 VAL A C 1
ATOM 689 O O . VAL A 1 87 ? -0.844 6.774 0.310 1.00 93.38 87 VAL A O 1
ATOM 692 N N . LEU A 1 88 ? -0.164 6.053 2.329 1.00 91.38 88 LEU A N 1
ATOM 693 C CA . LEU A 1 88 ? 1.259 6.280 2.077 1.00 91.38 88 LEU A CA 1
ATOM 694 C C . LEU A 1 88 ? 1.765 5.419 0.909 1.00 91.38 88 LEU A C 1
ATOM 696 O O . LEU A 1 88 ? 2.403 5.938 -0.002 1.00 91.38 88 LEU A O 1
ATOM 700 N N . SER A 1 89 ? 1.431 4.124 0.897 1.00 89.50 89 SER A N 1
ATOM 701 C CA . SER A 1 89 ? 1.760 3.237 -0.225 1.00 89.50 89 SER A CA 1
ATOM 702 C C . SER A 1 89 ? 1.166 3.742 -1.543 1.00 89.50 89 SER A C 1
ATOM 704 O O . SER A 1 89 ? 1.821 3.647 -2.580 1.00 89.50 89 SER A O 1
ATOM 706 N N . LEU A 1 90 ? -0.060 4.282 -1.530 1.00 90.19 90 LEU A N 1
ATOM 707 C CA . LEU A 1 90 ? -0.711 4.834 -2.722 1.00 90.19 90 LEU A CA 1
ATOM 708 C C . LEU A 1 90 ? -0.008 6.105 -3.208 1.00 90.19 90 LEU A C 1
ATOM 710 O O . LEU A 1 90 ? 0.251 6.233 -4.397 1.00 90.19 90 LEU A O 1
ATOM 714 N N . GLU A 1 91 ? 0.349 7.010 -2.302 1.00 88.69 91 GLU A N 1
ATOM 715 C CA . GLU A 1 91 ? 1.068 8.241 -2.633 1.00 88.69 91 GLU A CA 1
ATOM 716 C C . GLU A 1 91 ? 2.429 7.947 -3.270 1.00 88.69 91 GLU A C 1
ATOM 718 O O . GLU A 1 91 ? 2.745 8.495 -4.323 1.00 88.69 91 GLU A O 1
ATOM 723 N N . GLN A 1 92 ? 3.198 7.023 -2.687 1.00 85.19 92 GLN A N 1
ATOM 724 C CA . GLN A 1 92 ? 4.463 6.544 -3.259 1.00 85.19 92 GLN A CA 1
ATOM 725 C C . GLN A 1 92 ? 4.246 5.931 -4.642 1.00 85.19 92 GLN A C 1
ATOM 727 O O . GLN A 1 92 ? 5.009 6.161 -5.578 1.00 85.19 92 GLN A O 1
ATOM 732 N N . THR A 1 93 ? 3.160 5.171 -4.774 1.00 82.50 93 THR A N 1
ATOM 733 C CA . THR A 1 93 ? 2.791 4.513 -6.018 1.00 82.50 93 THR A CA 1
ATOM 734 C C . THR A 1 93 ? 2.483 5.544 -7.114 1.00 82.50 93 THR A C 1
ATOM 736 O O . THR A 1 93 ? 3.005 5.464 -8.225 1.00 82.50 93 THR A O 1
ATOM 739 N N . GLU A 1 94 ? 1.649 6.531 -6.835 1.00 84.00 94 GLU A N 1
ATOM 740 C CA . GLU A 1 94 ? 1.269 7.537 -7.829 1.00 84.00 94 GLU A CA 1
ATOM 741 C C . GLU A 1 94 ? 2.387 8.552 -8.099 1.00 84.00 94 GLU A C 1
ATOM 743 O O . GLU A 1 94 ? 2.537 9.019 -9.229 1.00 84.00 94 GLU A O 1
ATOM 748 N N . GLY A 1 95 ? 3.192 8.875 -7.083 1.00 82.31 95 GLY A N 1
ATOM 749 C CA . GLY A 1 95 ? 4.386 9.707 -7.220 1.00 82.31 95 GLY A CA 1
ATOM 750 C C . GLY A 1 95 ? 5.388 9.084 -8.186 1.00 82.31 95 GLY A C 1
ATOM 751 O O . GLY A 1 95 ? 5.795 9.736 -9.147 1.00 82.31 95 GLY A O 1
ATOM 752 N N . TYR A 1 96 ? 5.679 7.793 -8.010 1.00 76.12 96 TYR A N 1
ATOM 753 C CA . TYR A 1 96 ? 6.583 7.059 -8.892 1.00 76.12 96 TYR A CA 1
ATOM 754 C C . TYR A 1 96 ? 6.137 7.092 -10.362 1.00 76.12 96 TYR A C 1
ATOM 756 O O . TYR A 1 96 ? 6.928 7.433 -11.238 1.00 76.12 96 TYR A O 1
ATOM 764 N N . GLU A 1 97 ? 4.861 6.808 -10.652 1.00 74.31 97 GLU A N 1
ATOM 765 C CA . GLU A 1 97 ? 4.339 6.854 -12.031 1.00 74.31 97 GLU A CA 1
ATOM 766 C C . GLU A 1 97 ? 4.419 8.261 -12.641 1.00 74.31 97 GLU A C 1
ATOM 768 O O . GLU A 1 97 ? 4.655 8.412 -13.840 1.00 74.31 97 GLU A O 1
ATOM 773 N N . ARG A 1 98 ? 4.238 9.308 -11.828 1.00 76.50 98 ARG A N 1
ATOM 774 C CA . ARG A 1 98 ? 4.316 10.700 -12.287 1.00 76.50 98 ARG A CA 1
ATOM 775 C C . ARG A 1 98 ? 5.746 11.124 -12.610 1.00 76.50 98 ARG A C 1
ATOM 777 O O . ARG A 1 98 ? 5.952 11.840 -13.586 1.00 76.50 98 ARG A O 1
ATOM 784 N N . GLU A 1 99 ? 6.708 10.717 -11.789 1.00 73.25 99 GLU A N 1
ATOM 785 C CA . GLU A 1 99 ? 8.119 11.088 -11.941 1.00 73.25 99 GLU A CA 1
ATOM 786 C C . GLU A 1 99 ? 8.829 10.261 -13.013 1.00 73.25 99 GLU A C 1
ATOM 788 O O . GLU A 1 99 ? 9.684 10.777 -13.734 1.00 73.25 99 GLU A O 1
ATOM 793 N N . ARG A 1 100 ? 8.473 8.978 -13.130 1.00 67.62 100 ARG A N 1
ATOM 794 C CA . ARG A 1 100 ? 9.166 8.014 -13.990 1.00 67.62 100 ARG A CA 1
ATOM 795 C C . ARG A 1 100 ? 8.372 7.598 -15.218 1.00 67.62 100 ARG A C 1
ATOM 797 O O . ARG A 1 100 ? 8.934 6.892 -16.044 1.00 67.62 100 ARG A O 1
ATOM 804 N N . GLY A 1 101 ? 7.128 8.035 -15.393 1.00 62.34 101 GLY A N 1
ATOM 805 C CA . GLY A 1 101 ? 6.280 7.581 -16.496 1.00 62.34 101 GLY A CA 1
ATOM 806 C C . GLY A 1 101 ? 5.788 6.141 -16.311 1.00 62.34 101 GLY A C 1
ATOM 807 O O . GLY A 1 101 ? 5.992 5.516 -15.271 1.00 62.34 101 GLY A O 1
ATOM 808 N N . ALA A 1 102 ? 5.084 5.619 -17.317 1.00 60.25 102 ALA A N 1
ATOM 809 C CA . ALA A 1 102 ? 4.575 4.250 -17.287 1.00 60.25 102 ALA A CA 1
ATOM 810 C C . ALA A 1 102 ? 5.719 3.220 -17.352 1.00 60.25 102 ALA A C 1
ATOM 812 O O . ALA A 1 102 ? 6.811 3.507 -17.846 1.00 60.25 102 ALA A O 1
ATOM 813 N N . GLU A 1 103 ? 5.457 1.998 -16.886 1.00 56.09 103 GLU A N 1
ATOM 814 C CA . GLU A 1 103 ? 6.416 0.891 -16.955 1.00 56.09 103 GLU A CA 1
ATOM 815 C C . GLU A 1 103 ? 7.000 0.751 -18.380 1.00 56.09 103 GLU A C 1
ATOM 817 O O . GLU A 1 103 ? 6.262 0.674 -19.364 1.00 56.09 103 GLU A O 1
ATOM 822 N N . GLY A 1 104 ? 8.335 0.777 -18.491 1.00 56.34 104 GLY A N 1
ATOM 823 C CA . GLY A 1 104 ? 9.067 0.669 -19.759 1.00 56.34 104 GLY A CA 1
ATOM 824 C C . GLY A 1 104 ? 9.348 1.980 -20.512 1.00 56.34 104 GLY A C 1
ATOM 825 O O . GLY A 1 104 ? 9.931 1.919 -21.593 1.00 56.34 104 GLY A O 1
ATOM 826 N N . SER A 1 105 ? 8.977 3.160 -19.993 1.00 55.16 105 SER A N 1
ATOM 827 C CA . SER A 1 105 ? 9.150 4.422 -20.739 1.00 55.16 105 SER A CA 1
ATOM 828 C C . SER A 1 105 ? 10.471 5.169 -20.520 1.00 55.16 105 SER A C 1
ATOM 830 O O . SER A 1 105 ? 10.734 6.105 -21.275 1.00 55.16 105 SER A O 1
ATOM 832 N N . THR A 1 106 ? 11.280 4.820 -19.506 1.00 54.59 106 THR A N 1
ATOM 833 C CA . THR A 1 106 ? 12.263 5.795 -18.977 1.00 54.59 106 THR A CA 1
ATOM 834 C C . THR A 1 106 ? 13.692 5.274 -18.794 1.00 54.59 106 THR A C 1
ATOM 836 O O . THR A 1 106 ? 14.609 6.049 -19.057 1.00 54.59 106 THR A O 1
ATOM 839 N N . ASP A 1 107 ? 13.935 3.997 -18.462 1.00 55.03 107 ASP A N 1
ATOM 840 C CA . ASP A 1 107 ? 15.266 3.378 -18.619 1.00 55.03 107 ASP A CA 1
ATOM 841 C C . ASP A 1 107 ? 15.234 1.826 -18.631 1.00 55.03 107 ASP A C 1
ATOM 843 O O . ASP A 1 107 ? 14.251 1.193 -18.244 1.00 55.03 107 ASP A O 1
ATOM 847 N N . GLU A 1 108 ? 16.335 1.221 -19.091 1.00 56.59 108 GLU A N 1
ATOM 848 C CA . GLU A 1 108 ? 16.533 -0.234 -19.236 1.00 56.59 108 GLU A CA 1
ATOM 849 C C . GLU A 1 108 ? 16.653 -0.986 -17.895 1.00 56.59 108 GLU A C 1
ATOM 851 O O . GLU A 1 108 ? 16.472 -2.199 -17.851 1.00 56.59 108 GLU A O 1
ATOM 856 N N . TRP A 1 109 ? 16.975 -0.288 -16.801 1.00 54.81 109 TRP A N 1
ATOM 857 C CA . TRP A 1 109 ? 17.158 -0.886 -15.473 1.00 54.81 109 TRP A CA 1
ATOM 858 C C . TRP A 1 109 ? 15.820 -1.133 -14.768 1.00 54.81 109 TRP A C 1
ATOM 860 O O . TRP A 1 109 ? 15.684 -2.081 -13.995 1.00 54.81 109 TRP A O 1
ATOM 870 N N . HIS A 1 110 ? 14.826 -0.290 -15.046 1.00 53.88 110 HIS A N 1
ATOM 871 C CA . HIS A 1 110 ? 13.501 -0.349 -14.435 1.00 53.88 110 HIS A CA 1
ATOM 872 C C . HIS A 1 110 ? 12.498 -1.195 -15.246 1.00 53.88 110 HIS A C 1
ATOM 874 O O . HIS A 1 110 ? 11.437 -1.535 -14.726 1.00 53.88 110 HIS A O 1
ATOM 880 N N . ASP A 1 111 ? 12.825 -1.587 -16.484 1.00 62.09 111 ASP A N 1
ATOM 881 C CA . ASP A 1 111 ? 12.060 -2.579 -17.251 1.00 62.09 111 ASP A CA 1
ATOM 882 C C . ASP A 1 111 ? 12.437 -4.000 -16.795 1.00 62.09 111 ASP A C 1
ATOM 884 O O . ASP A 1 111 ? 13.439 -4.576 -17.217 1.00 62.09 111 ASP A O 1
ATOM 888 N N . ARG A 1 112 ? 11.594 -4.612 -15.955 1.00 60.00 112 ARG A N 1
ATOM 889 C CA . ARG A 1 112 ? 11.807 -5.974 -15.426 1.00 60.00 112 ARG A CA 1
ATOM 890 C C . ARG A 1 112 ? 11.825 -7.070 -16.498 1.00 60.00 112 ARG A C 1
ATOM 892 O O . ARG A 1 112 ? 12.213 -8.201 -16.206 1.00 60.00 112 ARG A O 1
ATOM 899 N N . SER A 1 113 ? 11.418 -6.777 -17.734 1.00 63.28 113 SER A N 1
ATOM 900 C CA . SER A 1 113 ? 11.554 -7.707 -18.859 1.00 63.28 113 SER A CA 1
ATOM 901 C C . SER A 1 113 ? 12.968 -7.714 -19.461 1.00 63.28 113 SER A C 1
ATOM 903 O O . SER A 1 113 ? 13.329 -8.652 -20.191 1.00 63.28 113 SER A O 1
ATOM 905 N N . VAL A 1 114 ? 13.781 -6.693 -19.166 1.00 57.72 114 VAL A N 1
ATOM 906 C CA . VAL A 1 114 ? 15.192 -6.606 -19.557 1.00 57.72 114 VAL A CA 1
ATOM 907 C C . VAL A 1 114 ? 15.974 -7.655 -18.764 1.00 57.72 114 VAL A C 1
ATOM 909 O O . VAL A 1 114 ? 15.864 -7.778 -17.550 1.00 57.72 114 VAL A O 1
ATOM 912 N N . GLY A 1 115 ? 16.707 -8.514 -19.476 1.00 61.19 115 GLY A N 1
ATOM 913 C CA . GLY A 1 115 ? 17.408 -9.673 -18.905 1.00 61.19 115 GLY A CA 1
ATOM 914 C C . GLY A 1 115 ? 16.586 -10.969 -18.860 1.00 61.19 115 GLY A C 1
ATOM 915 O O . GLY A 1 115 ? 17.157 -12.048 -19.033 1.00 61.19 115 GLY A O 1
ATOM 916 N N . ILE A 1 116 ? 15.253 -10.894 -18.746 1.00 65.94 116 ILE A N 1
ATOM 917 C CA . ILE A 1 116 ? 14.376 -12.078 -18.826 1.00 65.94 116 ILE A CA 1
ATOM 918 C C . ILE A 1 116 ? 14.139 -12.482 -20.280 1.00 65.94 116 ILE A C 1
ATOM 920 O O . ILE A 1 116 ? 14.164 -13.672 -20.582 1.00 65.94 116 ILE A O 1
ATOM 924 N N . ARG A 1 117 ? 13.977 -11.521 -21.203 1.00 68.88 117 ARG A N 1
ATOM 925 C CA . ARG A 1 117 ? 13.699 -11.799 -22.628 1.00 68.88 117 ARG A CA 1
ATOM 926 C C . ARG A 1 117 ? 14.679 -12.792 -23.253 1.00 68.88 117 ARG A C 1
ATOM 928 O O . ARG A 1 117 ? 14.253 -13.808 -23.790 1.00 68.88 117 ARG A O 1
ATOM 935 N N . GLY A 1 118 ? 15.983 -12.568 -23.099 1.00 69.12 118 GLY A N 1
ATOM 936 C CA . GLY A 1 118 ? 16.994 -13.468 -23.663 1.00 69.12 118 GLY A CA 1
ATOM 937 C C . GLY A 1 118 ? 17.025 -14.855 -23.007 1.00 69.12 118 GLY A C 1
ATOM 938 O O . GLY A 1 118 ? 17.307 -15.851 -23.674 1.00 69.12 118 GLY A O 1
ATOM 939 N N . ALA A 1 119 ? 16.728 -14.953 -21.707 1.00 75.00 119 ALA A N 1
ATOM 940 C CA . ALA A 1 119 ? 16.627 -16.237 -21.010 1.00 75.00 119 ALA A CA 1
ATOM 941 C C . ALA A 1 119 ? 15.351 -16.997 -21.407 1.00 75.00 119 ALA A C 1
ATOM 943 O O . ALA A 1 119 ? 15.398 -18.208 -21.630 1.00 75.00 119 ALA A O 1
ATOM 944 N N . LEU A 1 120 ? 14.240 -16.276 -21.555 1.00 77.12 120 LEU A N 1
ATOM 945 C CA . LEU A 1 120 ? 12.962 -16.789 -22.022 1.00 77.12 120 LEU A CA 1
ATOM 946 C C . LEU A 1 120 ? 13.078 -17.305 -23.458 1.00 77.12 120 LEU A C 1
ATOM 948 O O . LEU A 1 120 ? 12.723 -18.450 -23.706 1.00 77.12 120 LEU A O 1
ATOM 952 N N . GLU A 1 121 ? 13.652 -16.531 -24.382 1.00 77.81 121 GLU A N 1
ATOM 953 C CA . GLU A 1 121 ? 13.883 -16.957 -25.770 1.00 77.81 121 GLU A CA 1
ATOM 954 C C . GLU A 1 121 ? 14.754 -18.214 -25.850 1.00 77.81 121 GLU A C 1
ATOM 956 O O . GLU A 1 121 ? 14.418 -19.162 -26.560 1.00 77.81 121 GLU A O 1
ATOM 961 N N . LYS A 1 122 ? 15.843 -18.277 -25.074 1.00 77.12 122 LYS A N 1
ATOM 962 C CA . LYS A 1 122 ? 16.699 -19.472 -25.009 1.00 77.12 122 LYS A CA 1
ATOM 963 C C . LYS A 1 122 ? 15.965 -20.676 -24.419 1.00 77.12 122 LYS A C 1
ATOM 965 O O . LYS A 1 122 ? 16.127 -21.788 -24.917 1.00 77.12 122 LYS A O 1
ATOM 970 N N . GLY A 1 123 ? 15.174 -20.473 -23.367 1.00 79.25 123 GLY A N 1
ATOM 971 C CA . GLY A 1 123 ? 14.398 -21.526 -22.713 1.00 79.25 123 GLY A CA 1
ATOM 972 C C . GLY A 1 123 ? 13.301 -22.079 -23.619 1.00 79.25 123 GLY A C 1
ATOM 973 O O . GLY A 1 123 ? 13.213 -23.291 -23.810 1.00 79.25 123 GLY A O 1
ATOM 974 N N . VAL A 1 124 ? 12.528 -21.190 -24.239 1.00 80.31 124 VAL A N 1
ATOM 975 C CA . VAL A 1 124 ? 11.494 -21.525 -25.222 1.00 80.31 124 VAL A CA 1
ATOM 976 C C . VAL A 1 124 ? 12.120 -22.214 -26.435 1.00 80.31 124 VAL A C 1
ATOM 978 O O . VAL A 1 124 ? 11.647 -23.265 -26.856 1.00 80.31 124 VAL A O 1
ATOM 981 N N . GLY A 1 125 ? 13.232 -21.699 -26.963 1.00 76.69 125 GLY A N 1
ATOM 982 C CA . GLY A 1 125 ? 13.936 -22.310 -28.089 1.00 76.69 125 GLY A CA 1
ATOM 983 C C . GLY A 1 125 ? 14.423 -23.731 -27.796 1.00 76.69 125 GLY A C 1
ATOM 984 O O . GLY A 1 125 ? 14.241 -24.616 -28.632 1.00 76.69 125 GLY A O 1
ATOM 985 N N . LYS A 1 126 ? 14.995 -23.951 -26.604 1.00 80.69 126 LYS A N 1
ATOM 986 C CA . LYS A 1 126 ? 15.616 -25.220 -26.195 1.00 80.69 126 LYS A CA 1
ATOM 987 C C . LYS A 1 126 ? 14.619 -26.289 -25.744 1.00 80.69 126 LYS A C 1
ATOM 989 O O . LYS A 1 126 ? 14.877 -27.467 -25.968 1.00 80.69 126 LYS A O 1
ATOM 994 N N . TRP A 1 127 ? 13.537 -25.899 -25.073 1.00 81.94 127 TRP A N 1
ATOM 995 C CA . TRP A 1 127 ? 12.664 -26.845 -24.369 1.00 81.94 127 TRP A CA 1
ATOM 996 C C . TRP A 1 127 ? 11.227 -26.880 -24.884 1.00 81.94 127 TRP A C 1
ATOM 998 O O . TRP A 1 127 ? 10.514 -27.823 -24.550 1.00 81.94 127 TRP A O 1
ATOM 1008 N N . MET A 1 128 ? 10.783 -25.903 -25.686 1.00 83.31 128 MET A N 1
ATOM 1009 C CA . MET A 1 128 ? 9.436 -25.942 -26.255 1.00 83.31 128 MET A CA 1
ATOM 1010 C C . MET A 1 128 ? 9.390 -26.940 -27.422 1.00 83.31 128 MET A C 1
ATO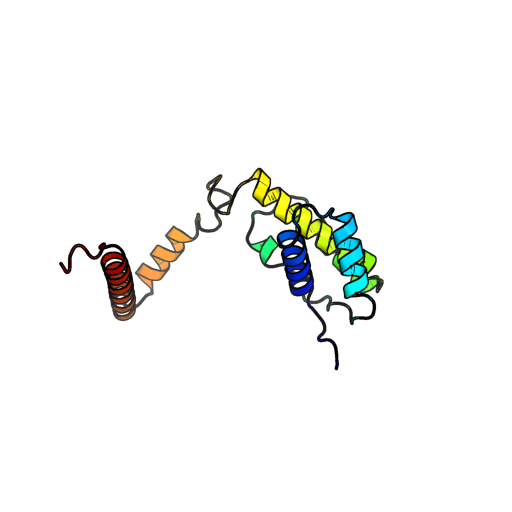M 1012 O O . MET A 1 128 ? 10.139 -26.770 -28.386 1.00 83.31 128 MET A O 1
ATOM 1016 N N . PRO A 1 129 ? 8.510 -27.954 -27.375 1.00 87.75 129 PRO A N 1
ATOM 1017 C CA . PRO A 1 129 ? 8.277 -28.848 -28.502 1.00 87.75 129 PRO A CA 1
ATOM 1018 C C . PRO A 1 129 ? 7.844 -28.075 -29.753 1.00 87.75 129 PRO A C 1
ATOM 1020 O O . PRO A 1 129 ? 7.016 -27.164 -29.668 1.00 87.75 129 PRO A O 1
ATOM 1023 N N . GLU A 1 130 ? 8.351 -28.475 -30.920 1.00 81.25 130 GLU A N 1
ATOM 1024 C CA . GLU A 1 130 ? 8.062 -27.828 -32.213 1.00 81.25 130 GLU A CA 1
ATOM 1025 C C . GLU A 1 130 ? 6.562 -27.765 -32.532 1.00 81.25 130 GLU A C 1
ATOM 1027 O O . GLU A 1 130 ? 6.068 -26.793 -33.101 1.00 81.25 130 GLU A O 1
ATOM 1032 N N . GLU A 1 131 ? 5.799 -28.758 -32.079 1.00 80.38 131 GLU A N 1
ATOM 1033 C CA . GLU A 1 131 ? 4.347 -28.789 -32.255 1.00 80.38 131 GLU A CA 1
ATOM 1034 C C . GLU A 1 131 ? 3.651 -27.622 -31.540 1.00 80.38 131 GLU A C 1
ATOM 1036 O O . GLU A 1 131 ? 2.730 -27.015 -32.092 1.00 80.38 131 GLU A O 1
ATOM 1041 N N . LEU A 1 132 ? 4.130 -27.250 -30.347 1.00 79.44 132 LEU A N 1
ATOM 1042 C CA . LEU A 1 132 ? 3.617 -26.102 -29.600 1.00 79.44 132 LEU A CA 1
ATOM 1043 C C . LEU A 1 132 ? 4.074 -24.778 -30.223 1.00 79.44 132 LEU A C 1
ATOM 1045 O O . LEU A 1 132 ? 3.265 -23.852 -30.298 1.00 79.44 132 LEU A O 1
ATOM 1049 N N . LYS A 1 133 ? 5.302 -24.703 -30.761 1.00 78.75 133 LYS A N 1
ATOM 1050 C CA . LYS A 1 133 ? 5.774 -23.532 -31.529 1.00 78.75 133 LYS A CA 1
ATOM 1051 C C . LYS A 1 133 ? 4.861 -23.254 -32.721 1.00 78.75 133 LYS A C 1
ATOM 1053 O O . LYS A 1 133 ? 4.322 -22.155 -32.842 1.00 78.75 133 LYS A O 1
ATOM 1058 N N . ALA A 1 134 ? 4.564 -24.282 -33.514 1.00 82.44 134 ALA A N 1
ATOM 1059 C CA . ALA A 1 134 ? 3.690 -24.166 -34.676 1.00 82.44 134 ALA A CA 1
ATOM 1060 C C . ALA A 1 134 ? 2.247 -23.770 -34.307 1.00 82.44 134 ALA A C 1
ATOM 1062 O O . ALA A 1 134 ? 1.557 -23.092 -35.071 1.00 82.44 134 ALA A O 1
ATOM 1063 N N . VAL A 1 135 ? 1.731 -24.194 -33.147 1.00 81.88 135 VAL A N 1
ATOM 1064 C CA . VAL A 1 135 ? 0.408 -23.756 -32.659 1.00 81.88 135 VAL A CA 1
ATOM 1065 C C . VAL A 1 135 ? 0.417 -22.274 -32.276 1.00 81.88 135 VAL A C 1
ATOM 1067 O O . VAL A 1 135 ? -0.515 -21.554 -32.647 1.00 81.88 135 VAL A O 1
ATOM 1070 N N . VAL A 1 136 ? 1.459 -21.808 -31.585 1.00 79.44 136 VAL A N 1
ATOM 1071 C CA . VAL A 1 136 ? 1.606 -20.397 -31.197 1.00 79.44 136 VAL A CA 1
ATOM 1072 C C . VAL A 1 136 ? 1.749 -19.505 -32.432 1.00 79.44 136 VAL A C 1
ATOM 1074 O O . VAL A 1 136 ? 1.010 -18.530 -32.556 1.00 79.44 136 VAL A O 1
ATOM 1077 N N . GLU A 1 137 ? 2.594 -19.877 -33.396 1.00 78.56 137 GLU A N 1
ATOM 1078 C CA . GLU A 1 137 ? 2.787 -19.131 -34.649 1.00 78.56 137 GLU A CA 1
ATOM 1079 C C . GLU A 1 137 ? 1.499 -19.030 -35.475 1.00 78.56 137 GLU A C 1
ATOM 1081 O O . GLU A 1 137 ? 1.118 -17.945 -35.919 1.00 78.56 137 GLU A O 1
ATOM 1086 N N . ARG A 1 138 ? 0.758 -20.138 -35.619 1.00 77.38 138 ARG A N 1
ATOM 1087 C CA . ARG A 1 138 ? -0.551 -20.136 -36.298 1.00 77.38 138 ARG A CA 1
ATOM 1088 C C . ARG A 1 138 ? -1.578 -19.260 -35.580 1.00 77.38 138 ARG A C 1
ATOM 1090 O O . ARG A 1 138 ? -2.422 -18.644 -36.233 1.00 77.38 138 ARG A O 1
ATOM 1097 N N . SER A 1 139 ? -1.523 -19.204 -34.252 1.00 73.38 139 SER A N 1
ATOM 1098 C CA . SER A 1 139 ? -2.420 -18.376 -33.440 1.00 73.38 139 SER A CA 1
ATOM 1099 C C . SER A 1 139 ? -2.081 -16.889 -33.576 1.00 73.38 139 SER A C 1
ATOM 1101 O O . SER A 1 139 ? -2.982 -16.082 -33.804 1.00 73.38 139 SER A O 1
ATOM 1103 N N . ALA A 1 140 ? -0.794 -16.534 -33.538 1.00 70.56 140 ALA A N 1
ATOM 1104 C CA . ALA A 1 140 ? -0.310 -15.171 -33.752 1.00 70.56 140 ALA A CA 1
ATOM 1105 C C . ALA A 1 140 ? -0.647 -14.657 -35.164 1.00 70.56 140 ALA A C 1
ATOM 1107 O O . ALA A 1 140 ? -1.174 -13.553 -35.309 1.00 70.56 140 ALA A O 1
ATOM 1108 N N . ALA A 1 141 ? -0.453 -15.488 -36.195 1.00 72.88 141 ALA A N 1
ATOM 1109 C CA . ALA A 1 141 ? -0.825 -15.162 -37.573 1.00 72.88 141 ALA A CA 1
ATOM 1110 C C . ALA A 1 141 ? -2.335 -14.909 -37.723 1.00 72.88 141 ALA A C 1
ATOM 1112 O O . ALA A 1 141 ? -2.744 -13.946 -38.368 1.00 72.88 141 ALA A O 1
ATOM 1113 N N . ARG A 1 142 ? -3.182 -15.722 -37.074 1.00 71.12 142 ARG A N 1
ATOM 1114 C CA . ARG A 1 142 ? -4.643 -15.521 -37.060 1.00 71.12 142 ARG A CA 1
ATOM 1115 C C . ARG A 1 142 ? -5.065 -14.212 -36.394 1.00 71.12 142 ARG A C 1
ATOM 1117 O O . ARG A 1 142 ? -6.010 -13.580 -36.862 1.00 71.12 142 ARG A O 1
ATOM 1124 N N . ILE A 1 143 ? -4.405 -13.825 -35.304 1.00 71.31 143 ILE A N 1
ATOM 1125 C CA . ILE A 1 143 ? -4.699 -12.576 -34.587 1.00 71.31 143 ILE A CA 1
ATOM 1126 C C . ILE A 1 143 ? -4.284 -11.370 -35.437 1.00 71.31 143 ILE A C 1
ATOM 1128 O O . ILE A 1 143 ? -5.075 -10.443 -35.593 1.00 71.31 143 ILE A O 1
ATOM 1132 N N . SER A 1 144 ? -3.099 -11.420 -36.051 1.00 69.88 144 SER A N 1
ATOM 1133 C CA . SER A 1 144 ? -2.608 -10.366 -36.947 1.00 69.88 144 SER A CA 1
ATOM 1134 C C . SER A 1 144 ? -3.514 -10.182 -38.173 1.00 69.88 144 SER A C 1
ATOM 1136 O O . SER A 1 144 ? -3.894 -9.055 -38.489 1.00 69.88 144 SER A O 1
ATOM 1138 N N . ASN A 1 145 ? -3.970 -11.277 -38.795 1.00 71.31 145 ASN A N 1
ATOM 1139 C CA . ASN A 1 145 ? -4.889 -11.203 -39.936 1.00 71.31 145 ASN A CA 1
ATOM 1140 C C . ASN A 1 145 ? -6.248 -10.590 -39.555 1.00 71.31 145 ASN A C 1
ATOM 1142 O O . ASN A 1 145 ? -6.785 -9.772 -40.295 1.00 71.31 145 ASN A O 1
ATOM 1146 N N . ARG A 1 146 ? -6.782 -10.919 -38.370 1.00 63.25 146 ARG A N 1
ATOM 1147 C CA . ARG A 1 146 ? -8.028 -10.313 -37.863 1.00 63.25 146 ARG A CA 1
ATOM 1148 C C . ARG A 1 146 ? -7.895 -8.817 -37.580 1.00 63.25 146 ARG A C 1
ATOM 1150 O O . ARG A 1 146 ? -8.848 -8.073 -37.789 1.00 63.25 146 ARG A O 1
ATOM 1157 N N . GLN A 1 147 ? -6.736 -8.368 -37.104 1.00 57.56 147 GLN A N 1
ATOM 1158 C CA . GLN A 1 147 ? -6.467 -6.942 -36.892 1.00 57.56 147 GLN A CA 1
ATOM 1159 C C . GLN A 1 147 ? -6.303 -6.191 -38.223 1.00 57.56 147 GLN A C 1
ATOM 1161 O O . GLN A 1 147 ? -6.791 -5.069 -38.354 1.00 57.56 147 GLN A O 1
ATOM 1166 N N . ALA A 1 148 ? -5.702 -6.824 -39.234 1.00 60.50 148 ALA A N 1
ATOM 1167 C CA . ALA A 1 148 ? -5.615 -6.270 -40.583 1.00 60.50 148 ALA A CA 1
ATOM 1168 C C . ALA A 1 148 ? -7.002 -6.130 -41.241 1.00 60.50 148 ALA A C 1
ATOM 1170 O O . ALA A 1 148 ? -7.310 -5.076 -41.792 1.00 60.50 148 ALA A O 1
ATOM 1171 N N . GLU A 1 149 ? -7.876 -7.134 -41.110 1.00 57.38 149 GLU A N 1
ATOM 1172 C CA . GLU A 1 149 ? -9.260 -7.093 -41.615 1.00 57.38 149 GLU A CA 1
ATOM 1173 C C . GLU A 1 149 ? -10.123 -6.022 -40.922 1.00 57.38 149 GLU A C 1
ATOM 1175 O O . GLU A 1 149 ? -10.965 -5.398 -41.566 1.00 57.38 149 GLU A O 1
ATOM 1180 N N . ALA A 1 150 ? -9.890 -5.752 -39.632 1.00 58.81 150 ALA A N 1
ATOM 1181 C CA . ALA A 1 150 ? -10.597 -4.711 -38.880 1.00 58.81 150 ALA A CA 1
ATOM 1182 C C . ALA A 1 150 ? -10.175 -3.272 -39.248 1.00 58.81 150 ALA A C 1
ATOM 1184 O O . ALA A 1 150 ? -10.876 -2.325 -38.894 1.00 58.81 150 ALA A O 1
ATOM 1185 N N . THR A 1 151 ? -9.055 -3.099 -39.958 1.00 55.97 151 THR A N 1
ATOM 1186 C CA . THR A 1 151 ? -8.476 -1.782 -40.287 1.00 55.97 151 THR A CA 1
ATOM 1187 C C . THR A 1 151 ? -8.782 -1.341 -41.727 1.00 55.97 151 THR A C 1
ATOM 1189 O O . THR A 1 151 ? -8.462 -0.219 -42.114 1.00 55.97 151 THR A O 1
ATOM 1192 N N . ILE A 1 152 ? -9.441 -2.181 -42.536 1.00 54.31 152 ILE A N 1
ATOM 1193 C CA . ILE A 1 152 ? -9.872 -1.811 -43.892 1.00 54.31 152 ILE A CA 1
ATOM 1194 C C . ILE A 1 152 ? -11.172 -0.993 -43.784 1.00 54.31 152 ILE A C 1
ATOM 1196 O O . ILE A 1 152 ? -12.210 -1.553 -43.418 1.00 54.31 152 ILE A O 1
ATOM 1200 N N . PRO A 1 153 ? -11.182 0.318 -44.105 1.00 53.25 153 PRO A N 1
ATOM 1201 C CA . PRO A 1 153 ? -12.428 1.067 -44.150 1.00 53.25 153 PRO A CA 1
ATOM 1202 C C . PRO A 1 153 ? -13.301 0.497 -45.271 1.00 53.25 153 PRO A C 1
ATOM 1204 O O . PRO A 1 153 ? -12.859 0.396 -46.417 1.00 53.25 153 PRO A O 1
ATOM 1207 N N . LYS A 1 154 ? -14.550 0.139 -44.949 1.00 59.34 154 LYS A N 1
ATOM 1208 C CA . LYS A 1 154 ? -15.586 -0.169 -45.943 1.00 59.34 154 LYS A CA 1
ATOM 1209 C C . LYS A 1 154 ? -15.782 1.057 -46.840 1.00 59.34 154 LYS A C 1
ATOM 1211 O O . LYS A 1 154 ? -16.554 1.948 -46.497 1.00 59.34 154 LYS A O 1
ATOM 1216 N N . LYS A 1 155 ? -15.071 1.120 -47.965 1.00 50.78 155 LYS A N 1
ATOM 1217 C CA . LYS A 1 155 ? -15.424 2.013 -49.065 1.00 50.78 155 LYS A CA 1
ATOM 1218 C C . LYS A 1 155 ? -16.480 1.336 -49.930 1.00 50.78 155 LYS A C 1
ATOM 1220 O O . LYS A 1 155 ? -16.271 0.229 -50.415 1.00 50.78 155 LYS A O 1
ATOM 1225 N N . ASP A 1 156 ? -17.583 2.063 -50.060 1.00 52.09 156 ASP A N 1
ATOM 1226 C CA . ASP A 1 156 ? -18.556 2.051 -51.147 1.00 52.09 156 ASP A CA 1
ATOM 1227 C C . ASP A 1 156 ? -19.371 0.765 -51.358 1.00 52.09 156 ASP A C 1
ATOM 1229 O O . ASP A 1 156 ? -19.055 -0.103 -52.167 1.00 52.09 156 ASP A O 1
ATOM 1233 N N . GLN A 1 157 ? -20.517 0.714 -50.672 1.00 45.84 157 GLN A N 1
ATOM 1234 C CA . GLN A 1 157 ? -21.759 0.298 -51.324 1.00 45.84 157 GLN A CA 1
ATOM 1235 C C . GLN A 1 157 ? -22.555 1.572 -51.621 1.00 45.84 157 GLN A C 1
ATOM 1237 O O . GLN A 1 157 ? -23.129 2.169 -50.709 1.00 45.84 157 GLN A O 1
ATOM 1242 N N . GLY A 1 158 ? -22.508 1.996 -52.882 1.00 43.66 158 GLY A N 1
ATOM 1243 C CA . GLY A 1 158 ? -23.387 2.986 -53.496 1.00 43.66 158 GLY A CA 1
ATOM 1244 C C . GLY A 1 158 ? -24.052 2.357 -54.707 1.00 43.66 158 GLY A C 1
ATOM 1245 O O . GLY A 1 158 ? -23.349 1.587 -55.402 1.00 43.66 158 GLY A O 1
#

Sequence (158 aa):
MAQEQQSVADIFRRAQAAHRENPQMSYKDLKAQLVREYKGAPLPPVYNLAIPEQDARAPEEDWSAGLSLVLRGIQQKDWAEVINGIVLSLEQTEGYERERGAEGSTDEWHDRSVGIRGALEKGVGKWMPEELKAVVERSAARISNRQAEATIPKKDQG

Secondary structure (DSSP, 8-state):
-------HHHHHHHHHHHHHH-TTS-HHHHHHHHHHHHTTSPPPPTT----HHHHTS---TTTTHHHHHHHHHHHHT-HHHHHHHHHHHHHHHHHHHHHH-STTSS-TTT-TTTTHHHHHHHHHHHHS-HHHHHHHHHHHHHHHHHHHHHTS------

Foldseek 3Di:
DQPPQDALQRLLVVLVVVCVVPVPDDLVNSLVVSCVVCPPHQQHDPVGLDHVLLVLWDDDPCLCVLSVQLNVCNVVVHSSSNSVSSSVNNCVSVVCCVVQNDAPDHDLVTNPCRVVVVVVCVCCVPPPDVVVVVVVVVVVVVVVVVVVVVPDPPPDPD

pLDDT: mean 78.11, std 14.29, range [37.56, 95.06]

Radius of gyration: 22.51 Å; Cα contacts (8 Å, |Δi|>4): 124; chains: 1; bounding box: 41×45×71 Å